Protein AF-A0A370DQG9-F1 (afdb_monomer)

pLDDT: mean 88.18, std 11.44, range [49.22, 98.5]

Foldseek 3Di:
DCVPVVVCVVCVVVPVDDDFDDPPVVQVVVCLVCVVVLQAPEEDAAQWPDDVDPDTDGHPDLLNYQHNHPPHGTPSVVVSSVVSVVVRDDDPCPVVVVVV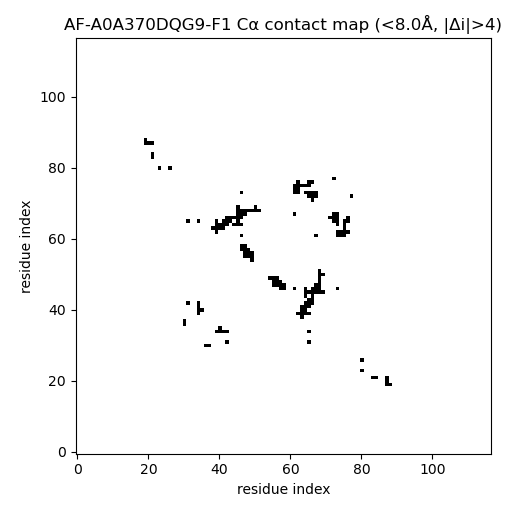VVVVVVVVVVVVVVVVD

Nearest PDB structures (foldseek):
  6uqv-assembly1_A  TM=8.343E-01  e=2.147E-04  Pseudomonas aeruginosa PAO1
  8d90-assembly2_B  TM=8.246E-01  e=2.459E-04  Pseudomonas aeruginosa PAO1
  6uqz-assembly2_B  TM=8.277E-01  e=2.459E-04  Pseudomonas aeruginosa PAO1
  6ur0-assembly2_B  TM=8.259E-01  e=3.450E-04  Pseudomonas aeruginosa PAO1
  6jl2-assembly2_B  TM=7.430E-01  e=1.249E-04  Vibrio vulnificus

Sequence (117 aa):
MPLMPALLAAIAPFADVELMRLDTFGLLNQVYADPASFGFTNATDACYSEFVLTGGTTCANPDEYLSWDGFHPTSATHQILAAEMHEVVPEPAALGLMLIGLLGVVIGRFRIAWVHS

Secondary structure (DSSP, 8-state):
--HHHHHHHHHTT-TT-------HHHHHHHHHHSGGGGT-SEEEEESBSSSS-SS--B-S-GGGEEESSSSPBPHHHHHHHHHHHHHHSPP-SHHHHHHHHHHHHHHHHHHHHHHT-

Structure (mmCIF, N/CA/C/O backbone):
data_AF-A0A370DQG9-F1
#
_entry.id   AF-A0A370DQG9-F1
#
loop_
_atom_site.group_PDB
_atom_site.id
_atom_site.type_symbol
_atom_site.label_atom_id
_atom_site.label_alt_id
_atom_site.label_comp_id
_atom_site.label_asym_id
_atom_site.label_entity_id
_atom_site.label_seq_id
_atom_site.pdbx_PDB_ins_code
_atom_site.Cartn_x
_atom_site.Cartn_y
_atom_site.Cartn_z
_atom_site.occupancy
_atom_site.B_iso_or_equiv
_atom_site.auth_seq_id
_atom_site.auth_comp_id
_atom_site.auth_asym_id
_atom_site.auth_atom_id
_atom_site.pdbx_PDB_model_num
ATOM 1 N N . MET A 1 1 ? 12.878 -5.858 18.470 1.00 49.22 1 MET A N 1
ATOM 2 C CA . MET A 1 1 ? 12.773 -4.968 19.651 1.00 49.22 1 MET A CA 1
ATOM 3 C C . MET A 1 1 ? 11.336 -5.042 20.150 1.00 49.22 1 MET A C 1
ATOM 5 O O . MET A 1 1 ? 10.458 -4.845 19.319 1.00 49.22 1 MET A O 1
ATOM 9 N N . PRO A 1 2 ? 11.042 -5.384 21.417 1.00 57.88 2 PRO A N 1
ATOM 10 C CA . PRO A 1 2 ? 9.662 -5.533 21.854 1.00 57.88 2 PRO A CA 1
ATOM 11 C C . PRO A 1 2 ? 9.105 -4.136 22.142 1.00 57.88 2 PRO A C 1
ATOM 13 O O . PRO A 1 2 ? 9.195 -3.642 23.257 1.00 57.88 2 PRO A O 1
ATOM 16 N N . LEU A 1 3 ? 8.567 -3.467 21.122 1.00 66.69 3 LEU A N 1
ATOM 17 C CA . LEU A 1 3 ? 7.885 -2.171 21.268 1.00 66.69 3 LEU A CA 1
ATOM 18 C C . LEU A 1 3 ? 6.538 -2.309 22.007 1.00 66.69 3 LEU A C 1
ATOM 20 O O . LEU A 1 3 ? 5.968 -1.330 22.480 1.00 66.69 3 LEU A O 1
ATOM 24 N N . MET A 1 4 ? 6.051 -3.544 22.150 1.00 72.81 4 MET A N 1
ATOM 25 C CA . MET A 1 4 ? 4.740 -3.865 22.709 1.00 72.81 4 MET A CA 1
ATOM 26 C C . MET A 1 4 ? 4.548 -3.463 24.179 1.00 72.81 4 MET A C 1
ATOM 28 O O . MET A 1 4 ? 3.534 -2.831 24.476 1.00 72.81 4 MET A O 1
ATOM 32 N N . PRO A 1 5 ? 5.478 -3.780 25.106 1.00 79.38 5 PRO A N 1
ATOM 33 C CA . PRO A 1 5 ? 5.299 -3.478 26.525 1.00 79.38 5 PRO A CA 1
ATOM 34 C C . PRO A 1 5 ? 5.352 -1.974 26.810 1.00 79.38 5 PRO A C 1
ATOM 36 O O . PRO A 1 5 ? 4.572 -1.475 27.615 1.00 79.38 5 PRO A O 1
ATOM 39 N N . ALA A 1 6 ? 6.228 -1.244 26.112 1.00 82.94 6 ALA A N 1
ATOM 40 C CA . ALA A 1 6 ? 6.334 0.208 26.239 1.00 82.94 6 ALA A CA 1
ATOM 41 C C . ALA A 1 6 ? 5.071 0.916 25.723 1.00 82.94 6 ALA A C 1
ATOM 43 O O . ALA A 1 6 ? 4.562 1.821 26.379 1.00 82.94 6 ALA A O 1
ATOM 44 N N . LEU A 1 7 ? 4.526 0.460 24.589 1.00 82.00 7 LEU A N 1
ATOM 45 C CA . LEU A 1 7 ? 3.274 0.983 24.048 1.00 82.00 7 LEU A CA 1
ATOM 46 C C . LEU A 1 7 ? 2.087 0.696 24.978 1.00 82.00 7 LEU A C 1
ATOM 48 O O . LEU A 1 7 ? 1.293 1.594 25.226 1.00 82.00 7 LEU A O 1
ATOM 52 N N . LEU A 1 8 ? 1.989 -0.519 25.534 1.00 81.44 8 LEU A N 1
ATOM 53 C CA . LEU A 1 8 ? 0.939 -0.865 26.502 1.00 81.44 8 LEU A CA 1
ATOM 54 C C . LEU A 1 8 ? 0.998 0.019 27.756 1.00 81.44 8 LEU A C 1
ATOM 56 O O . LEU A 1 8 ? -0.033 0.493 28.222 1.00 81.44 8 LEU A O 1
ATOM 60 N N . ALA A 1 9 ? 2.200 0.272 28.279 1.00 85.50 9 ALA A N 1
ATOM 61 C CA . ALA A 1 9 ? 2.387 1.149 29.431 1.00 85.50 9 ALA A CA 1
ATOM 62 C C . ALA A 1 9 ? 1.997 2.606 29.125 1.00 85.50 9 ALA A C 1
ATOM 64 O O . ALA A 1 9 ? 1.393 3.266 29.967 1.00 85.50 9 ALA A O 1
ATOM 65 N N . ALA A 1 10 ? 2.301 3.098 27.919 1.00 85.62 10 ALA A N 1
ATOM 66 C CA . ALA A 1 10 ? 1.971 4.459 27.502 1.00 85.62 10 ALA A CA 1
ATOM 67 C C . ALA A 1 10 ? 0.459 4.692 27.343 1.00 85.62 10 ALA A C 1
ATOM 69 O O . ALA A 1 10 ? -0.014 5.790 27.630 1.00 85.62 10 ALA A O 1
ATOM 70 N N . ILE A 1 11 ? -0.298 3.677 26.908 1.00 86.44 11 ILE A N 1
ATOM 71 C CA . ILE A 1 11 ? -1.751 3.798 26.710 1.00 86.44 11 ILE A CA 1
ATOM 72 C C . ILE A 1 11 ? -2.577 3.461 27.954 1.00 86.44 11 ILE A C 1
ATOM 74 O O . ILE A 1 11 ? -3.770 3.737 27.969 1.00 86.44 11 ILE A O 1
ATOM 78 N N . ALA A 1 12 ? -1.966 2.886 28.995 1.00 85.25 12 ALA A N 1
ATOM 79 C CA . ALA A 1 12 ? -2.657 2.470 30.217 1.00 85.25 12 ALA A CA 1
ATOM 80 C C . ALA A 1 12 ? -3.557 3.552 30.868 1.00 85.25 12 ALA A C 1
ATOM 82 O O . ALA A 1 12 ? -4.584 3.180 31.434 1.00 85.25 12 ALA A O 1
ATOM 83 N N . PRO A 1 13 ? -3.248 4.866 30.791 1.00 91.75 13 PRO A N 1
ATOM 84 C CA . PRO A 1 13 ? -4.144 5.913 31.292 1.00 91.75 13 PRO A CA 1
ATOM 85 C C . PRO A 1 13 ? 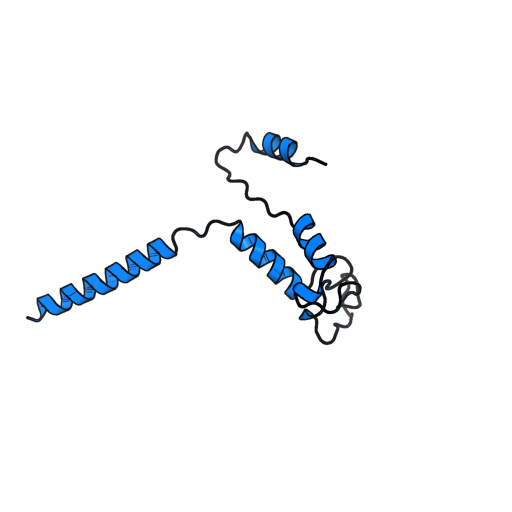-5.439 6.111 30.482 1.00 91.75 13 PRO A C 1
ATOM 87 O O . PRO A 1 13 ? -6.365 6.745 30.979 1.00 91.75 13 PRO A O 1
ATOM 90 N N . PHE A 1 14 ? -5.518 5.598 29.251 1.00 88.69 14 PHE A N 1
ATOM 91 C CA . PHE A 1 14 ? -6.668 5.736 28.352 1.00 88.69 14 PHE A CA 1
ATOM 92 C C . PHE A 1 14 ? -7.504 4.450 28.349 1.00 88.69 14 PHE A C 1
ATOM 94 O O . PHE A 1 14 ? -7.568 3.739 27.350 1.00 88.69 14 PHE A O 1
ATOM 101 N N . ALA A 1 15 ? -8.132 4.137 29.484 1.00 80.56 15 ALA A N 1
ATOM 102 C CA . ALA A 1 15 ? -8.858 2.877 29.686 1.00 80.56 15 ALA A CA 1
ATOM 103 C C . ALA A 1 15 ? -10.033 2.649 28.710 1.00 80.56 15 ALA A C 1
ATOM 105 O O . ALA A 1 15 ? -10.420 1.505 28.490 1.00 80.56 15 ALA A O 1
ATOM 106 N N . ASP A 1 16 ? -10.561 3.719 28.107 1.00 87.81 16 ASP A N 1
ATOM 107 C CA . ASP A 1 16 ? -11.670 3.668 27.145 1.00 87.81 16 ASP A CA 1
ATOM 108 C C . ASP A 1 16 ? -11.204 3.521 25.680 1.00 87.81 16 ASP A C 1
ATOM 110 O O . ASP A 1 16 ? -12.022 3.550 24.761 1.00 87.81 16 ASP A O 1
ATOM 114 N N . VAL A 1 17 ? -9.894 3.400 25.435 1.00 85.56 17 VAL A N 1
ATOM 115 C CA . VAL A 1 17 ? -9.329 3.231 24.090 1.00 85.56 17 VAL A CA 1
ATOM 116 C C . VAL A 1 17 ? -9.061 1.756 23.813 1.00 85.56 17 VAL A C 1
ATOM 118 O O . VAL A 1 17 ? -8.252 1.113 24.480 1.00 85.56 17 VAL A O 1
ATOM 121 N N . GLU A 1 18 ? -9.680 1.239 22.756 1.00 83.75 18 GLU A N 1
ATOM 122 C CA . GLU A 1 18 ? -9.301 -0.039 22.164 1.00 83.75 18 GLU A CA 1
ATOM 123 C C . GLU A 1 18 ? -8.105 0.160 21.222 1.00 83.75 18 GLU A C 1
ATOM 125 O O . GLU A 1 18 ? -8.185 0.901 20.240 1.00 83.75 18 GLU A O 1
ATOM 130 N N . LEU A 1 19 ? -6.974 -0.491 21.519 1.00 83.12 19 LEU A N 1
ATOM 131 C CA . LEU A 1 19 ? -5.801 -0.458 20.646 1.00 83.12 19 LEU A CA 1
ATOM 132 C C . LEU A 1 19 ? -5.813 -1.642 19.676 1.00 83.12 19 LEU A C 1
ATOM 134 O O . LEU A 1 19 ? -5.423 -2.757 20.027 1.00 83.12 19 LEU A O 1
ATOM 138 N N . MET A 1 20 ? -6.149 -1.346 18.428 1.00 86.31 20 MET A N 1
ATOM 139 C CA . MET A 1 20 ? -5.985 -2.242 17.289 1.00 86.31 20 MET A CA 1
ATOM 140 C C . MET A 1 20 ? -4.569 -2.120 16.719 1.00 86.31 20 MET A C 1
ATOM 142 O O . MET A 1 20 ? -4.022 -1.019 16.615 1.00 86.31 20 MET A O 1
ATOM 146 N N . ARG A 1 21 ? -3.949 -3.247 16.359 1.00 85.25 21 ARG A N 1
ATOM 147 C CA . ARG A 1 21 ? -2.590 -3.270 15.804 1.00 85.25 21 ARG A CA 1
ATOM 148 C C . ARG A 1 21 ? -2.569 -3.944 14.446 1.00 85.25 21 ARG A C 1
ATOM 150 O O . ARG A 1 21 ? -2.974 -5.091 14.331 1.00 85.25 21 ARG A O 1
ATOM 157 N N . LEU A 1 22 ? -1.989 -3.245 13.479 1.00 90.19 22 LEU A N 1
ATOM 158 C CA . LEU A 1 22 ? -1.634 -3.777 12.173 1.00 90.19 22 LEU A CA 1
ATOM 159 C C . LEU A 1 22 ? -0.106 -3.845 12.073 1.00 90.19 22 LEU A C 1
ATOM 161 O O . LEU A 1 22 ? 0.566 -2.815 12.158 1.00 90.19 22 LEU A O 1
ATOM 165 N N . ASP A 1 23 ? 0.449 -5.047 11.911 1.00 91.69 23 ASP A N 1
ATOM 166 C CA . ASP A 1 23 ? 1.886 -5.237 11.675 1.00 91.69 23 ASP A CA 1
ATOM 167 C C . ASP A 1 23 ? 2.219 -5.011 10.195 1.00 91.69 23 ASP A C 1
ATOM 169 O O . ASP A 1 23 ? 2.420 -5.943 9.416 1.00 91.69 23 ASP A O 1
ATOM 173 N N . THR A 1 24 ? 2.268 -3.741 9.795 1.00 93.56 24 THR A N 1
ATOM 174 C CA . THR A 1 24 ? 2.585 -3.353 8.414 1.00 93.56 24 THR A CA 1
ATOM 175 C C . THR A 1 24 ? 3.981 -3.798 7.989 1.00 93.56 24 THR A C 1
ATOM 177 O O . THR A 1 24 ? 4.179 -4.155 6.832 1.00 93.56 24 THR A O 1
ATOM 180 N N . PHE A 1 25 ? 4.949 -3.823 8.911 1.00 93.81 25 PHE A N 1
ATOM 181 C CA . PHE A 1 25 ? 6.308 -4.283 8.628 1.00 93.81 25 PHE A CA 1
ATOM 182 C C . PHE A 1 25 ? 6.339 -5.786 8.342 1.00 93.81 25 PHE A C 1
ATOM 184 O O . PHE A 1 25 ? 6.940 -6.217 7.358 1.00 93.81 25 PHE A O 1
ATOM 191 N N . GLY A 1 26 ? 5.686 -6.588 9.185 1.00 95.62 26 GLY A N 1
ATOM 192 C CA . GLY A 1 26 ? 5.554 -8.027 8.984 1.00 95.62 26 GLY A CA 1
ATOM 193 C C . GLY A 1 26 ? 4.815 -8.367 7.692 1.00 95.62 26 GLY A C 1
ATOM 194 O O . GLY A 1 26 ? 5.269 -9.239 6.952 1.00 95.62 26 GLY A O 1
ATOM 195 N N . LEU A 1 27 ? 3.726 -7.657 7.388 1.00 95.94 27 LEU A N 1
ATOM 196 C CA . LEU A 1 27 ? 2.978 -7.835 6.144 1.00 95.94 27 LEU A CA 1
ATOM 197 C C . LEU A 1 27 ? 3.827 -7.484 4.921 1.00 95.94 27 LEU A C 1
ATOM 199 O O . LEU A 1 27 ? 3.98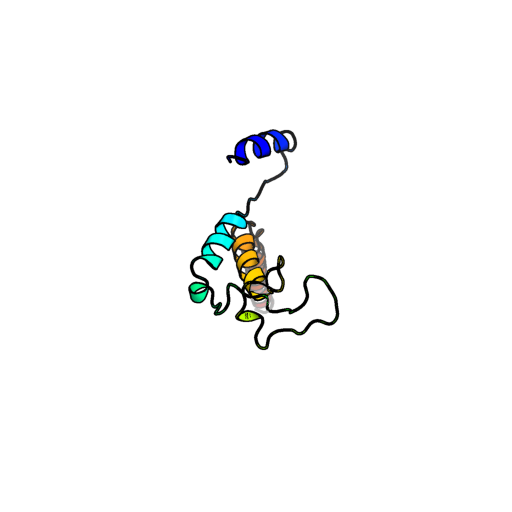7 -8.312 4.032 1.00 95.94 27 LEU A O 1
ATOM 203 N N . LEU A 1 28 ? 4.423 -6.290 4.885 1.00 95.62 28 LEU A N 1
ATOM 204 C CA . LEU A 1 28 ? 5.224 -5.867 3.737 1.00 95.62 28 LEU A CA 1
ATOM 205 C C . LEU A 1 28 ? 6.413 -6.804 3.512 1.00 95.62 28 LEU A C 1
ATOM 207 O O . LEU A 1 28 ? 6.660 -7.176 2.374 1.00 95.62 28 LEU A O 1
ATOM 211 N N . ASN A 1 29 ? 7.100 -7.273 4.560 1.00 96.50 29 ASN A N 1
ATOM 212 C CA . ASN A 1 29 ? 8.172 -8.260 4.389 1.00 96.50 29 ASN A CA 1
ATOM 213 C C . ASN A 1 29 ? 7.694 -9.562 3.734 1.00 96.50 29 ASN A C 1
ATOM 215 O O . ASN A 1 29 ? 8.440 -10.139 2.951 1.00 96.50 29 ASN A O 1
ATOM 219 N N . GLN A 1 30 ? 6.476 -10.024 4.033 1.00 97.25 30 GLN A N 1
ATOM 220 C CA . GLN A 1 30 ? 5.901 -11.195 3.363 1.00 97.25 30 GLN A CA 1
ATOM 221 C C . GLN A 1 30 ? 5.649 -10.909 1.881 1.00 97.25 30 GLN A C 1
ATOM 223 O O . GLN A 1 30 ? 6.046 -11.705 1.034 1.00 97.25 30 GLN A O 1
ATOM 228 N N . VAL A 1 31 ? 5.078 -9.743 1.567 1.00 97.44 31 VAL A N 1
ATOM 229 C CA . VAL A 1 31 ? 4.804 -9.333 0.183 1.00 97.44 31 VAL A CA 1
ATOM 230 C C . VAL A 1 31 ? 6.099 -9.158 -0.623 1.00 97.44 31 VAL A C 1
ATOM 232 O O . VAL A 1 31 ? 6.185 -9.626 -1.751 1.00 97.44 31 VAL A O 1
ATOM 235 N N . TYR A 1 32 ? 7.143 -8.553 -0.049 1.00 95.69 32 TYR A N 1
ATOM 236 C CA . TYR A 1 32 ? 8.455 -8.426 -0.699 1.00 95.69 32 TYR A CA 1
ATOM 237 C C . TYR A 1 32 ? 9.190 -9.766 -0.851 1.00 95.69 32 TYR A C 1
ATOM 239 O O . TYR A 1 32 ? 9.990 -9.915 -1.774 1.00 95.69 32 TYR A O 1
ATOM 247 N N . ALA A 1 33 ? 8.959 -10.731 0.045 1.00 97.75 33 ALA A N 1
ATOM 248 C CA . ALA A 1 33 ? 9.602 -12.042 -0.015 1.00 97.75 33 ALA A CA 1
ATOM 249 C C . ALA A 1 33 ? 9.017 -12.948 -1.111 1.00 97.75 33 ALA A C 1
ATOM 251 O O . ALA A 1 33 ? 9.750 -13.765 -1.667 1.00 97.75 33 ALA A O 1
ATOM 252 N N . ASP A 1 34 ? 7.728 -12.802 -1.423 1.00 97.94 34 ASP A N 1
ATOM 253 C CA . ASP A 1 34 ? 7.048 -13.555 -2.480 1.00 97.94 34 ASP A CA 1
ATOM 254 C C . ASP A 1 34 ? 6.044 -12.674 -3.252 1.00 97.94 34 ASP A C 1
ATOM 256 O O . ASP A 1 34 ? 4.836 -12.878 -3.176 1.00 97.94 34 ASP A O 1
ATOM 260 N N . PRO A 1 35 ? 6.517 -11.677 -4.017 1.00 97.88 35 PRO A N 1
ATOM 261 C CA . PRO A 1 35 ? 5.650 -10.703 -4.688 1.00 97.88 35 PRO A CA 1
ATOM 262 C C . PRO A 1 35 ? 4.660 -11.342 -5.670 1.00 97.88 35 PRO A C 1
ATOM 264 O O . PRO A 1 35 ? 3.547 -10.843 -5.849 1.00 97.88 35 PRO A O 1
ATOM 267 N N . ALA A 1 36 ? 5.035 -12.473 -6.272 1.00 97.81 36 ALA A N 1
ATOM 268 C CA . ALA A 1 36 ? 4.217 -13.161 -7.261 1.00 97.81 36 ALA A CA 1
ATOM 269 C C . ALA A 1 36 ? 2.926 -13.743 -6.662 1.00 97.81 36 ALA A C 1
ATOM 271 O O . ALA A 1 36 ? 1.896 -13.727 -7.337 1.00 97.81 36 ALA A O 1
ATOM 272 N N . SER A 1 37 ? 2.936 -14.211 -5.405 1.00 97.94 37 SER A N 1
ATOM 273 C CA . SER A 1 37 ? 1.712 -14.703 -4.751 1.00 97.94 37 SER A CA 1
ATOM 274 C C . SER A 1 37 ? 0.707 -13.595 -4.438 1.00 97.94 37 SER A C 1
ATOM 276 O O . SER A 1 37 ? -0.482 -13.875 -4.291 1.00 97.94 37 SER A O 1
ATOM 278 N N . PHE A 1 38 ? 1.162 -12.342 -4.433 1.00 97.50 38 PHE A N 1
ATOM 279 C CA . PHE A 1 38 ? 0.332 -11.149 -4.280 1.00 97.50 38 PHE A CA 1
ATOM 280 C C . PHE A 1 38 ? 0.003 -10.460 -5.615 1.00 97.50 38 PHE A C 1
ATOM 282 O O . PHE A 1 38 ? -0.648 -9.420 -5.619 1.00 97.50 38 PHE A O 1
ATOM 289 N N . GLY A 1 39 ? 0.408 -11.041 -6.751 1.00 97.19 39 GLY A N 1
ATOM 290 C CA . GLY A 1 39 ? 0.090 -10.527 -8.087 1.00 97.19 39 GLY A CA 1
ATOM 291 C C . GLY A 1 39 ? 1.073 -9.494 -8.642 1.00 97.19 39 GLY A C 1
ATOM 292 O O . GLY A 1 39 ? 0.809 -8.929 -9.701 1.00 97.19 39 GLY A O 1
ATOM 293 N N . PHE A 1 40 ? 2.213 -9.267 -7.985 1.00 98.50 40 PHE A N 1
ATOM 294 C CA . PHE A 1 40 ? 3.240 -8.346 -8.469 1.00 98.50 40 PHE A CA 1
ATOM 295 C C . PHE A 1 40 ? 4.284 -9.056 -9.324 1.00 98.50 40 PHE A C 1
ATOM 297 O O . PHE A 1 40 ? 4.747 -10.153 -9.005 1.00 98.50 40 PHE A O 1
ATOM 304 N N . THR A 1 41 ? 4.733 -8.382 -10.380 1.00 98.06 41 THR A N 1
ATOM 305 C CA . THR A 1 41 ? 5.867 -8.825 -11.201 1.00 98.06 41 THR A CA 1
ATOM 306 C C . THR A 1 41 ? 7.122 -7.993 -10.957 1.00 98.06 41 THR A C 1
ATOM 308 O O . THR A 1 41 ? 8.205 -8.415 -11.360 1.00 98.06 41 THR A O 1
ATOM 311 N N . ASN A 1 42 ? 7.009 -6.829 -10.303 1.00 97.56 42 ASN A N 1
ATOM 312 C CA . ASN A 1 42 ? 8.149 -5.992 -9.942 1.00 97.56 42 ASN A CA 1
ATOM 313 C C . ASN A 1 42 ? 8.103 -5.559 -8.466 1.00 97.56 42 ASN A C 1
ATOM 315 O O . ASN A 1 42 ? 7.225 -4.814 -8.036 1.00 97.56 42 ASN A O 1
ATOM 319 N N . ALA A 1 43 ? 9.091 -6.026 -7.702 1.00 96.12 43 ALA A N 1
ATOM 320 C CA . ALA A 1 43 ? 9.281 -5.708 -6.286 1.00 96.12 43 ALA A CA 1
ATOM 321 C C . ALA A 1 43 ? 10.504 -4.825 -6.007 1.00 96.12 43 ALA A C 1
ATOM 323 O O . ALA A 1 43 ? 10.796 -4.524 -4.852 1.00 96.12 43 ALA A O 1
ATOM 324 N N . THR A 1 44 ? 11.252 -4.460 -7.046 1.00 95.50 44 THR A N 1
ATOM 325 C CA . THR A 1 44 ? 12.588 -3.867 -6.913 1.00 95.50 44 THR A CA 1
ATOM 326 C C . THR A 1 44 ? 12.605 -2.424 -7.394 1.00 95.50 44 THR A C 1
ATOM 328 O O . THR A 1 44 ? 13.215 -1.572 -6.751 1.00 95.50 44 THR A O 1
ATOM 331 N N . ASP A 1 45 ? 11.937 -2.149 -8.513 1.00 95.75 45 ASP A N 1
ATOM 332 C CA . ASP A 1 45 ? 11.926 -0.837 -9.144 1.00 95.75 45 ASP A CA 1
ATOM 333 C C . ASP A 1 45 ? 10.705 -0.019 -8.712 1.00 95.75 45 ASP A C 1
ATOM 335 O O . ASP A 1 45 ? 9.637 -0.551 -8.403 1.00 95.75 45 ASP A O 1
ATOM 339 N N . ALA A 1 46 ? 10.854 1.302 -8.753 1.00 96.00 46 ALA A N 1
ATOM 340 C CA . ALA A 1 46 ? 9.741 2.233 -8.640 1.00 96.00 46 ALA A CA 1
ATOM 341 C C . ALA A 1 46 ? 8.963 2.324 -9.964 1.00 96.00 46 ALA A C 1
ATOM 343 O O . ALA A 1 46 ? 9.562 2.395 -11.039 1.00 96.00 46 ALA A O 1
ATOM 344 N N . CYS A 1 47 ? 7.630 2.387 -9.8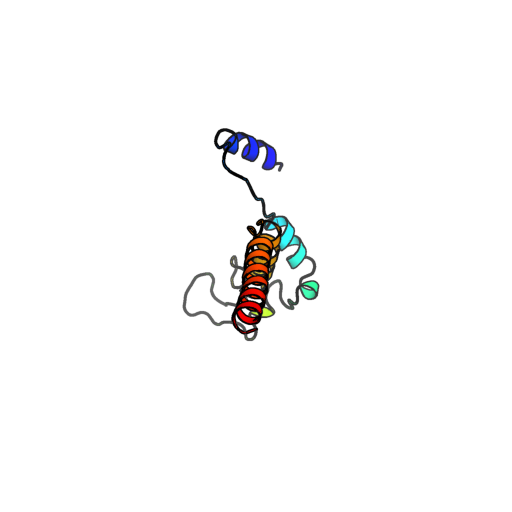94 1.00 97.69 47 CYS A N 1
ATOM 345 C CA . CYS A 1 47 ? 6.802 2.641 -11.075 1.00 97.69 47 CYS A CA 1
ATOM 346 C C . CYS A 1 47 ? 6.899 4.097 -11.566 1.00 97.69 47 CYS A C 1
ATOM 348 O O . CYS A 1 47 ? 6.836 4.353 -12.768 1.00 97.69 47 CYS A O 1
ATOM 350 N N . TYR A 1 48 ? 7.029 5.062 -10.659 1.00 96.94 48 TYR A N 1
ATOM 351 C CA . TYR A 1 48 ? 7.171 6.478 -10.971 1.00 96.94 48 TYR A CA 1
ATOM 352 C C . TYR A 1 48 ? 8.646 6.879 -10.927 1.00 96.94 48 TYR A C 1
ATOM 354 O O . TYR A 1 48 ? 9.351 6.617 -9.954 1.00 96.94 48 TYR A O 1
ATOM 362 N N . SER A 1 49 ? 9.125 7.500 -12.006 1.00 93.88 49 SER A N 1
ATOM 363 C CA . SER A 1 49 ? 10.561 7.721 -12.224 1.00 93.88 49 SER A CA 1
ATOM 364 C C . SER A 1 49 ? 11.188 8.782 -11.320 1.00 93.88 49 SER A C 1
ATOM 366 O O . SER A 1 49 ? 12.409 8.838 -11.211 1.00 93.88 49 SER A O 1
ATOM 368 N N . GLU A 1 50 ? 10.374 9.637 -10.705 1.00 91.19 50 GLU A N 1
ATOM 369 C CA . GLU A 1 50 ? 10.839 10.699 -9.818 1.00 91.19 50 GLU A CA 1
ATOM 370 C C . GLU A 1 50 ? 10.522 10.366 -8.366 1.00 91.19 50 GLU A C 1
ATOM 372 O O . GLU A 1 50 ? 9.486 9.790 -8.044 1.00 91.19 50 GLU A O 1
ATOM 377 N N . PHE A 1 51 ? 11.396 10.784 -7.457 1.00 85.25 51 PHE A N 1
ATOM 378 C CA . PHE A 1 51 ? 11.170 10.582 -6.036 1.00 85.25 51 PHE A CA 1
ATOM 379 C C . PHE A 1 51 ? 10.479 11.810 -5.429 1.00 85.25 51 PHE A C 1
ATOM 381 O O . PHE A 1 51 ? 11.135 12.816 -5.164 1.00 85.25 51 PHE A O 1
ATOM 388 N N . VAL A 1 52 ? 9.154 11.747 -5.229 1.00 73.00 52 VAL A N 1
ATOM 389 C CA . VAL A 1 52 ? 8.323 12.815 -4.615 1.00 73.00 52 VAL A CA 1
ATOM 390 C C . VAL A 1 52 ? 8.248 14.125 -5.431 1.00 73.00 52 VAL A C 1
ATOM 392 O O . VAL A 1 52 ? 7.458 15.016 -5.119 1.00 73.00 52 VAL A O 1
ATOM 395 N N . LEU A 1 53 ? 9.009 14.242 -6.522 1.00 83.50 53 LEU A N 1
ATOM 396 C CA . LEU A 1 53 ? 9.002 15.393 -7.425 1.00 83.50 53 LEU A CA 1
ATOM 397 C C . LEU A 1 53 ? 7.985 15.232 -8.561 1.00 83.50 53 LEU A C 1
ATOM 399 O O . LEU A 1 53 ? 7.621 14.128 -8.969 1.00 83.50 53 LEU A O 1
ATOM 403 N N . THR A 1 54 ? 7.520 16.358 -9.097 1.00 84.50 54 THR A N 1
ATOM 404 C CA . THR A 1 54 ? 6.638 16.389 -10.270 1.00 84.50 54 THR A CA 1
ATOM 405 C C . THR A 1 54 ? 7.441 16.290 -11.571 1.00 84.50 54 THR A C 1
ATOM 407 O O . THR A 1 54 ? 8.616 16.642 -11.616 1.00 84.50 54 THR A O 1
ATOM 410 N N . GLY A 1 55 ? 6.789 15.844 -12.649 1.00 89.19 55 GLY A N 1
ATOM 411 C CA . GLY A 1 55 ? 7.392 15.776 -13.989 1.00 89.19 55 GLY A CA 1
ATOM 412 C C . GLY A 1 55 ? 7.986 14.417 -14.365 1.00 89.19 55 GLY A C 1
ATOM 413 O O . GLY A 1 55 ? 8.528 14.284 -15.459 1.00 89.19 55 GLY A O 1
ATOM 414 N N . GLY A 1 56 ? 7.856 13.415 -13.496 1.00 91.06 56 GLY A N 1
ATOM 415 C CA . GLY A 1 56 ? 8.249 12.046 -13.789 1.00 91.06 56 GLY A CA 1
AT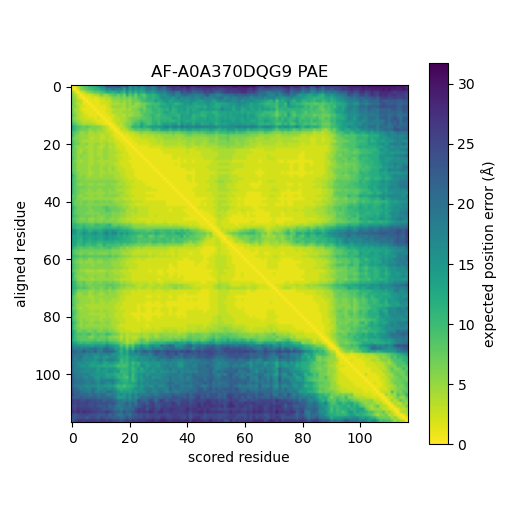OM 416 C C . GLY A 1 56 ? 7.304 11.337 -14.750 1.00 91.06 56 GLY A C 1
ATOM 417 O O . GLY A 1 56 ? 6.221 11.814 -15.095 1.00 91.06 56 GLY A O 1
ATOM 418 N N . THR A 1 57 ? 7.727 10.148 -15.155 1.00 95.62 57 THR A N 1
ATOM 419 C CA . THR A 1 57 ? 6.937 9.222 -15.964 1.00 95.62 57 THR A CA 1
ATOM 420 C C . THR A 1 57 ? 6.457 8.067 -15.102 1.00 95.62 57 THR A C 1
ATOM 422 O O . THR A 1 57 ? 7.174 7.608 -14.215 1.00 95.62 57 THR A O 1
ATOM 425 N N . THR A 1 58 ? 5.234 7.616 -15.355 1.00 96.62 58 THR A N 1
ATOM 426 C CA . THR A 1 58 ? 4.657 6.431 -14.719 1.00 96.62 58 THR A CA 1
ATOM 427 C C . THR A 1 58 ? 4.877 5.223 -15.622 1.00 96.62 58 THR A C 1
ATOM 429 O O . THR A 1 58 ? 4.749 5.325 -16.844 1.00 96.62 58 THR A O 1
ATOM 432 N N . CYS A 1 59 ? 5.206 4.081 -15.024 1.00 96.94 59 CYS A N 1
ATOM 433 C CA . CYS A 1 59 ? 5.290 2.797 -15.701 1.00 96.94 59 CYS A CA 1
ATOM 434 C C . CYS A 1 59 ? 3.957 2.419 -16.380 1.00 96.94 59 CYS A C 1
ATOM 436 O O . CYS A 1 59 ? 2.902 2.973 -16.073 1.00 96.94 59 CYS A O 1
ATOM 438 N N . ALA A 1 60 ? 3.992 1.462 -17.312 1.00 98.00 60 ALA A N 1
ATOM 439 C CA . ALA A 1 60 ? 2.804 1.088 -18.084 1.00 98.00 60 ALA A CA 1
ATOM 440 C C . ALA A 1 60 ? 1.690 0.466 -17.219 1.00 98.00 60 ALA A C 1
ATOM 442 O O . ALA A 1 60 ? 0.522 0.792 -17.418 1.00 98.00 60 ALA A O 1
ATOM 443 N N . ASN A 1 61 ? 2.063 -0.382 -16.252 1.00 97.69 61 ASN A N 1
ATOM 444 C CA . ASN A 1 61 ? 1.137 -1.130 -15.398 1.00 97.69 61 ASN A CA 1
ATOM 445 C C . ASN A 1 61 ? 1.491 -0.939 -13.909 1.00 97.69 61 ASN A C 1
ATOM 447 O O . ASN A 1 61 ? 2.199 -1.768 -13.340 1.00 97.69 61 ASN A O 1
ATOM 451 N N . PRO A 1 62 ? 1.019 0.131 -13.247 1.00 97.62 62 PRO A N 1
ATOM 452 C CA . PRO A 1 62 ? 1.337 0.387 -11.838 1.00 97.62 62 PRO A CA 1
ATOM 453 C C . PRO A 1 62 ? 0.898 -0.716 -10.871 1.00 97.62 62 PRO A C 1
ATOM 455 O O . PRO A 1 62 ? 1.509 -0.872 -9.819 1.00 97.62 62 PRO A O 1
ATOM 458 N N . ASP A 1 63 ? -0.129 -1.490 -11.222 1.00 98.31 63 ASP A N 1
ATOM 459 C CA . ASP A 1 63 ? -0.654 -2.559 -10.366 1.00 98.31 63 ASP A CA 1
ATOM 460 C C . ASP A 1 63 ? 0.250 -3.804 -10.331 1.00 98.31 63 ASP A C 1
ATOM 462 O O . ASP A 1 63 ? 0.120 -4.638 -9.442 1.00 98.31 63 ASP A O 1
ATOM 466 N N . GLU A 1 64 ? 1.210 -3.911 -11.254 1.00 98.00 64 GLU A N 1
ATOM 467 C CA . GLU A 1 64 ? 2.210 -4.986 -11.280 1.00 98.00 64 GLU A CA 1
ATOM 468 C C . GLU A 1 64 ? 3.457 -4.656 -10.432 1.00 98.00 64 GLU A C 1
ATOM 470 O O . GLU A 1 64 ? 4.340 -5.504 -10.261 1.00 98.00 64 GLU A O 1
ATOM 475 N N . TYR A 1 65 ? 3.535 -3.432 -9.895 1.00 98.38 65 TYR A N 1
ATOM 476 C CA . TYR A 1 65 ? 4.656 -2.916 -9.111 1.00 98.38 65 TYR A CA 1
ATOM 477 C C . TYR A 1 65 ? 4.281 -2.803 -7.634 1.00 98.38 65 TYR A C 1
ATOM 479 O O . TYR A 1 65 ? 3.202 -2.323 -7.293 1.00 98.38 65 TYR A O 1
ATOM 487 N N . LEU A 1 66 ? 5.204 -3.166 -6.744 1.00 98.06 66 LEU A N 1
ATOM 488 C CA . LEU A 1 66 ? 5.031 -2.985 -5.299 1.00 98.06 66 LEU A CA 1
ATOM 489 C C . LEU A 1 66 ? 5.163 -1.520 -4.872 1.00 98.06 66 LEU A C 1
ATOM 491 O O . LEU A 1 66 ? 4.378 -1.032 -4.051 1.00 98.06 66 LEU A O 1
ATOM 495 N N . SER A 1 67 ? 6.146 -0.825 -5.443 1.00 96.94 67 SER A N 1
ATOM 496 C CA . SER A 1 67 ? 6.541 0.529 -5.058 1.00 96.94 67 SER A CA 1
ATOM 497 C C . SER A 1 67 ? 6.160 1.547 -6.121 1.00 96.94 67 SER A C 1
ATOM 499 O O . SER A 1 67 ? 6.440 1.387 -7.312 1.00 96.94 67 SER A O 1
ATOM 501 N N . TRP A 1 68 ? 5.517 2.623 -5.683 1.00 97.00 68 TRP A N 1
ATOM 502 C CA . TRP A 1 68 ? 5.248 3.778 -6.521 1.00 97.00 68 TRP A CA 1
ATOM 503 C C . TRP A 1 68 ? 6.532 4.566 -6.762 1.00 97.00 68 TRP A C 1
ATOM 505 O O . TRP A 1 68 ? 6.913 4.759 -7.909 1.00 97.00 68 TRP A O 1
ATOM 515 N N . ASP A 1 69 ? 7.221 4.957 -5.692 1.00 93.94 69 ASP A N 1
ATOM 516 C CA . ASP A 1 69 ? 8.529 5.616 -5.722 1.00 93.94 69 ASP A CA 1
ATOM 517 C C . ASP A 1 69 ? 9.489 4.932 -4.730 1.00 93.94 69 ASP A C 1
ATOM 519 O O . ASP A 1 69 ? 9.259 3.795 -4.327 1.00 93.94 69 ASP A O 1
ATOM 523 N N . GLY A 1 70 ? 10.578 5.589 -4.319 1.00 89.19 70 GLY A N 1
ATOM 524 C CA . GLY A 1 70 ? 11.540 4.995 -3.382 1.00 89.19 70 GLY A CA 1
ATOM 525 C C . GLY A 1 70 ? 11.003 4.672 -1.974 1.00 89.19 70 GLY A C 1
ATOM 526 O O . GLY A 1 70 ? 11.739 4.085 -1.184 1.00 89.19 70 GLY A O 1
ATOM 527 N N . PHE A 1 71 ? 9.784 5.101 -1.618 1.00 90.62 71 PHE A N 1
ATOM 528 C CA . PHE A 1 71 ? 9.262 5.045 -0.245 1.00 90.62 71 PHE A CA 1
ATOM 529 C C . PHE A 1 71 ? 7.766 4.721 -0.193 1.00 90.62 71 PHE A C 1
ATOM 531 O O . PHE A 1 71 ? 7.314 4.079 0.756 1.00 90.62 71 PHE A O 1
ATOM 538 N N . HIS A 1 72 ? 6.990 5.168 -1.181 1.00 94.88 72 HIS A N 1
ATOM 539 C CA . HIS A 1 72 ? 5.545 4.978 -1.213 1.00 94.88 72 HIS A CA 1
ATOM 540 C C . HIS A 1 72 ? 5.171 3.687 -1.954 1.00 94.88 72 HIS A C 1
ATOM 542 O O . HIS A 1 72 ? 5.683 3.447 -3.049 1.00 94.88 72 HIS A O 1
ATOM 548 N N . PRO A 1 73 ? 4.255 2.868 -1.410 1.00 96.56 73 PRO A N 1
ATOM 549 C CA . PRO A 1 73 ? 3.695 1.728 -2.125 1.00 96.56 73 PRO A CA 1
ATOM 550 C C . PRO A 1 73 ? 2.739 2.163 -3.247 1.00 96.56 73 PRO A C 1
ATOM 552 O O . PRO A 1 73 ? 2.178 3.260 -3.222 1.00 96.56 73 PRO A O 1
ATOM 555 N N . THR A 1 74 ? 2.530 1.297 -4.238 1.00 98.00 74 THR A N 1
ATOM 556 C CA . THR A 1 74 ? 1.496 1.499 -5.266 1.00 98.00 74 THR A CA 1
ATOM 557 C C . THR A 1 74 ? 0.088 1.330 -4.696 1.00 98.00 74 THR A C 1
ATOM 559 O O . THR A 1 74 ? -0.113 0.876 -3.566 1.00 98.00 74 THR A O 1
ATOM 562 N N . SER A 1 75 ? -0.919 1.669 -5.507 1.00 98.12 75 SER A N 1
ATOM 563 C CA . SER A 1 75 ? -2.321 1.461 -5.140 1.00 98.12 75 SER A CA 1
ATOM 564 C C . SER A 1 75 ? -2.642 -0.017 -4.880 1.00 98.12 75 SER A C 1
ATOM 566 O O . SER A 1 75 ? -3.340 -0.324 -3.916 1.00 98.12 75 SER A O 1
ATOM 568 N N . ALA A 1 76 ? -2.059 -0.931 -5.661 1.00 98.31 76 ALA A N 1
ATOM 569 C CA . ALA A 1 76 ? -2.213 -2.371 -5.486 1.00 98.31 76 ALA A CA 1
ATOM 570 C C . ALA A 1 76 ? -1.625 -2.852 -4.147 1.00 98.31 76 ALA A C 1
ATOM 572 O O . ALA A 1 76 ? -2.292 -3.556 -3.390 1.00 98.31 76 ALA A O 1
ATOM 573 N N . THR A 1 77 ? -0.434 -2.385 -3.767 1.00 98.00 77 THR A N 1
ATOM 574 C CA . THR A 1 77 ? 0.133 -2.685 -2.440 1.00 98.00 77 THR A CA 1
ATOM 575 C C . THR A 1 77 ? -0.703 -2.081 -1.310 1.00 98.00 77 THR A C 1
ATOM 577 O O . THR A 1 77 ? -0.909 -2.712 -0.271 1.00 98.00 77 THR A O 1
ATOM 580 N N . HIS A 1 78 ? -1.247 -0.876 -1.506 1.00 98.06 78 HIS A N 1
ATOM 581 C CA . HIS A 1 78 ? -2.181 -0.274 -0.556 1.00 98.06 78 HIS A CA 1
ATOM 582 C C . HIS A 1 78 ? -3.474 -1.084 -0.386 1.00 98.06 78 HIS A C 1
ATOM 584 O O . HIS A 1 78 ? -3.994 -1.127 0.726 1.00 98.06 78 HIS A O 1
ATOM 590 N N . GLN A 1 79 ? -3.981 -1.750 -1.428 1.00 98.00 79 GLN A N 1
ATOM 591 C CA . GLN A 1 79 ? -5.160 -2.618 -1.314 1.00 98.00 79 GLN A CA 1
ATOM 592 C C . GLN A 1 79 ? -4.898 -3.824 -0.404 1.00 98.00 79 GLN A C 1
ATOM 594 O O . GLN A 1 79 ? -5.763 -4.172 0.395 1.00 98.00 79 GLN A O 1
ATOM 599 N N . ILE A 1 80 ? -3.698 -4.407 -0.455 1.00 97.25 80 ILE A N 1
ATOM 600 C CA . ILE A 1 80 ? -3.300 -5.505 0.441 1.00 97.25 80 ILE A CA 1
ATOM 601 C C . ILE A 1 80 ? -3.245 -5.018 1.894 1.00 97.25 80 ILE A C 1
ATOM 603 O O . ILE A 1 80 ? -3.819 -5.641 2.784 1.00 97.25 80 ILE A O 1
ATOM 607 N N . LEU A 1 81 ? -2.618 -3.861 2.135 1.00 96.12 81 LEU A N 1
ATOM 608 C CA . LEU A 1 81 ? -2.596 -3.228 3.459 1.00 96.12 81 LEU A CA 1
ATOM 609 C C . LEU A 1 81 ? -4.009 -2.921 3.976 1.00 96.12 81 LEU A C 1
ATOM 611 O O . LEU A 1 81 ? -4.283 -3.099 5.161 1.00 96.12 81 LEU A O 1
ATOM 615 N N . ALA A 1 82 ? -4.900 -2.452 3.101 1.00 95.12 82 ALA A N 1
ATOM 616 C CA . ALA A 1 82 ? -6.282 -2.154 3.453 1.00 95.12 82 ALA A CA 1
ATOM 617 C C . ALA A 1 82 ? -7.065 -3.424 3.807 1.00 95.12 82 ALA A C 1
ATOM 619 O O . ALA A 1 82 ? -7.790 -3.411 4.798 1.00 95.12 82 ALA A O 1
ATOM 620 N N . ALA A 1 83 ? -6.895 -4.514 3.053 1.00 94.12 83 ALA A N 1
ATOM 621 C CA . ALA A 1 83 ? -7.534 -5.795 3.347 1.00 94.12 83 ALA A CA 1
ATOM 622 C C . ALA A 1 83 ? -7.138 -6.314 4.739 1.00 94.12 83 ALA A C 1
ATOM 624 O O . ALA A 1 83 ? -8.009 -6.661 5.530 1.00 94.12 83 ALA A O 1
ATOM 625 N N . GLU A 1 84 ? -5.853 -6.254 5.090 1.00 92.69 84 GLU A N 1
ATOM 626 C CA . GLU A 1 84 ? -5.397 -6.641 6.431 1.00 92.69 84 GLU A CA 1
ATOM 627 C C . GLU A 1 84 ? -5.897 -5.691 7.526 1.00 92.69 84 GLU A C 1
ATOM 629 O O . GLU A 1 84 ? -6.256 -6.122 8.619 1.00 92.69 84 GLU A O 1
ATOM 634 N N . MET A 1 85 ? -5.986 -4.388 7.246 1.00 90.88 85 MET A N 1
ATOM 635 C CA . MET A 1 85 ? -6.588 -3.444 8.191 1.00 90.88 85 MET A CA 1
ATOM 636 C C . MET A 1 85 ? -8.071 -3.757 8.439 1.00 90.88 85 MET A C 1
ATOM 638 O O . MET A 1 85 ? -8.533 -3.635 9.572 1.00 90.88 85 MET A O 1
ATOM 642 N N . HIS A 1 86 ? -8.812 -4.167 7.406 1.00 88.50 86 HIS A N 1
ATOM 643 C CA . HIS A 1 86 ? -10.221 -4.539 7.528 1.00 88.50 86 HIS A CA 1
ATOM 644 C C . HIS A 1 86 ? -10.435 -5.742 8.454 1.00 88.50 86 HIS A C 1
ATOM 646 O O . HIS A 1 86 ? -11.379 -5.720 9.234 1.00 88.50 86 HIS A O 1
ATOM 652 N N . GLU A 1 87 ? -9.543 -6.735 8.447 1.00 85.75 87 GLU A N 1
ATOM 653 C CA . GLU A 1 87 ? -9.626 -7.899 9.347 1.00 85.75 87 GLU A CA 1
ATOM 654 C C . GLU A 1 87 ? -9.374 -7.539 10.823 1.00 85.75 87 GLU A C 1
ATOM 656 O O . GLU A 1 87 ? -9.867 -8.203 11.736 1.00 85.75 87 GLU A O 1
ATOM 661 N N . VAL A 1 88 ? -8.613 -6.470 11.080 1.00 84.88 88 VAL A N 1
ATOM 662 C CA . VAL A 1 88 ? -8.301 -6.011 12.443 1.00 84.88 88 VAL A CA 1
ATOM 663 C C . VAL A 1 88 ? -9.403 -5.105 13.009 1.00 84.88 88 VAL A C 1
ATOM 665 O O . VAL A 1 88 ? -9.550 -5.008 14.229 1.00 84.88 88 VAL A O 1
ATOM 668 N N . VAL A 1 89 ? -10.183 -4.438 12.153 1.00 83.69 89 VAL A N 1
ATOM 669 C CA . VAL A 1 89 ? -11.257 -3.530 12.576 1.00 83.69 89 VAL A CA 1
ATOM 670 C C . VAL A 1 89 ? -12.567 -4.309 12.746 1.00 83.69 89 VAL A C 1
ATOM 672 O O . VAL A 1 89 ? -13.085 -4.853 11.774 1.00 83.69 89 VAL A O 1
ATOM 675 N N . PRO A 1 90 ? -13.180 -4.327 13.945 1.00 74.69 90 PRO A N 1
ATOM 676 C CA . PRO A 1 90 ?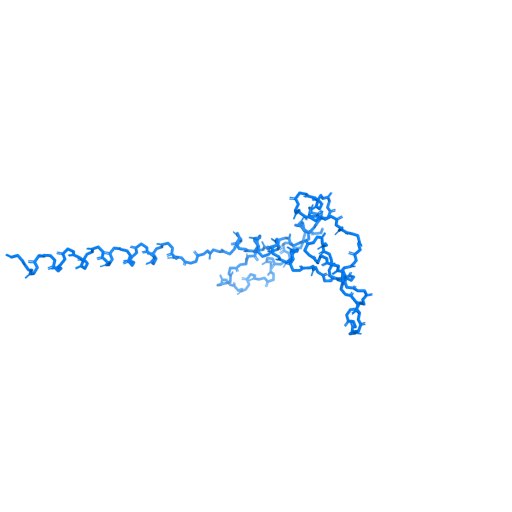 -14.478 -4.960 14.134 1.00 74.69 90 PRO A CA 1
ATOM 677 C C . PRO A 1 90 ? -15.541 -4.256 13.283 1.00 74.69 90 PRO A C 1
ATOM 679 O O . PRO A 1 90 ? -15.789 -3.062 13.466 1.00 74.69 90 PRO A O 1
ATOM 682 N N . GLU A 1 91 ? -16.220 -4.976 12.386 1.00 71.00 91 GLU A N 1
ATOM 683 C CA . GLU A 1 91 ? -17.366 -4.397 11.683 1.00 71.00 91 GLU A CA 1
ATOM 684 C C . GLU A 1 91 ? -18.552 -4.229 12.651 1.00 71.00 91 GLU A C 1
ATOM 686 O O . GLU A 1 91 ? -19.058 -5.212 13.212 1.00 71.00 91 GLU A O 1
ATOM 691 N N . PRO A 1 92 ? -19.046 -2.999 12.879 1.00 66.44 92 PRO A N 1
ATOM 692 C CA . PRO A 1 92 ? -20.097 -2.771 13.854 1.00 66.44 92 PRO A CA 1
ATOM 693 C C . PRO A 1 92 ? -21.431 -3.242 13.284 1.00 66.44 92 PRO A C 1
ATOM 695 O O . PRO A 1 92 ? -21.934 -2.648 12.340 1.00 66.44 92 PRO A O 1
ATOM 698 N N . ALA A 1 93 ? -22.019 -4.282 13.881 1.00 72.00 93 ALA A N 1
ATOM 699 C CA . ALA A 1 93 ? -23.432 -4.678 13.801 1.00 72.00 93 ALA A CA 1
ATOM 700 C C . ALA A 1 93 ? -24.125 -4.628 12.418 1.00 72.00 93 ALA A C 1
ATOM 702 O O . ALA A 1 93 ? -25.351 -4.681 12.379 1.00 72.00 93 ALA A O 1
ATOM 703 N N . ALA A 1 94 ? -23.411 -4.570 11.291 1.00 79.31 94 ALA A N 1
ATOM 704 C CA . ALA A 1 94 ? -24.000 -4.385 9.966 1.00 79.31 94 ALA A CA 1
ATOM 705 C C . ALA A 1 94 ? -24.919 -5.558 9.624 1.00 79.31 94 ALA A C 1
ATOM 707 O O . ALA A 1 94 ? -26.052 -5.364 9.188 1.00 79.31 94 ALA A O 1
ATOM 708 N N . LEU A 1 95 ? -24.484 -6.773 9.966 1.00 81.12 95 LEU A N 1
ATOM 709 C CA . LEU A 1 95 ? -25.316 -7.974 9.935 1.00 81.12 95 LEU A CA 1
ATOM 710 C C . LEU A 1 95 ? -26.536 -7.850 10.854 1.00 81.12 95 LEU A C 1
ATOM 712 O O . LEU A 1 95 ? -27.643 -8.180 10.445 1.00 81.12 95 LEU A O 1
ATOM 716 N N . GLY A 1 96 ? -26.364 -7.333 12.071 1.00 83.56 96 GLY A N 1
ATOM 717 C CA . GLY A 1 96 ? -27.463 -7.103 13.011 1.00 83.56 96 GLY A CA 1
ATOM 718 C C . GLY A 1 96 ? -28.504 -6.118 12.469 1.00 83.56 96 GLY A C 1
ATOM 719 O O . GLY A 1 96 ? -29.693 -6.421 12.458 1.00 83.56 96 GLY A O 1
ATOM 720 N N . LEU A 1 97 ? -28.068 -4.971 11.952 1.00 87.31 97 LEU A N 1
ATOM 721 C CA . LEU A 1 97 ? -28.921 -3.947 11.349 1.00 87.31 97 LEU A CA 1
ATOM 722 C C . LEU A 1 97 ? -29.586 -4.445 10.064 1.00 87.31 97 LEU A C 1
ATOM 724 O O . LEU A 1 97 ? -30.770 -4.188 9.851 1.00 87.31 97 LEU A O 1
ATOM 728 N N . MET A 1 98 ? -28.865 -5.204 9.239 1.00 91.31 98 MET A N 1
ATOM 729 C CA . MET A 1 98 ? -29.413 -5.824 8.037 1.00 91.31 98 MET A CA 1
ATOM 730 C C . MET A 1 98 ? -30.489 -6.855 8.392 1.00 91.31 98 MET A C 1
ATOM 732 O O . MET A 1 98 ? -31.569 -6.832 7.807 1.00 91.31 98 MET A O 1
ATOM 736 N N . LEU A 1 99 ? -30.250 -7.711 9.390 1.00 92.25 99 LEU A N 1
ATOM 737 C CA . LEU A 1 99 ? -31.235 -8.679 9.878 1.00 92.25 99 LEU A CA 1
ATOM 738 C C . LEU A 1 99 ? -32.466 -7.989 10.474 1.00 92.25 99 LEU A C 1
ATOM 740 O O . LEU A 1 99 ? -33.587 -8.391 10.166 1.00 92.25 99 LEU A O 1
ATOM 744 N N . ILE A 1 100 ? -32.281 -6.926 11.264 1.00 92.12 100 ILE A N 1
ATOM 745 C CA . ILE A 1 100 ? -33.384 -6.114 11.802 1.00 92.12 100 ILE A CA 1
ATOM 746 C C . ILE A 1 100 ? -34.188 -5.476 10.660 1.00 92.12 100 ILE A C 1
ATOM 748 O O . ILE A 1 100 ? -35.420 -5.525 10.672 1.00 92.12 100 ILE A O 1
ATOM 752 N N . GLY A 1 101 ? -33.515 -4.930 9.644 1.00 92.81 101 GLY A N 1
ATOM 753 C CA . GLY A 1 101 ? -34.154 -4.366 8.456 1.00 92.81 101 GLY A CA 1
ATOM 754 C C . GLY A 1 101 ? -34.978 -5.400 7.684 1.00 92.81 101 GLY A C 1
ATOM 755 O O . GLY A 1 101 ? -36.146 -5.156 7.374 1.00 92.81 101 GLY A O 1
ATOM 756 N N . LEU A 1 102 ? -34.414 -6.586 7.437 1.00 95.31 102 LEU A N 1
ATOM 757 C CA . LEU A 1 102 ? -35.101 -7.693 6.762 1.00 95.31 102 LEU A CA 1
ATOM 758 C C . LEU A 1 102 ? -36.316 -8.189 7.561 1.00 95.31 102 LEU A C 1
ATOM 760 O O . LEU A 1 102 ? -37.38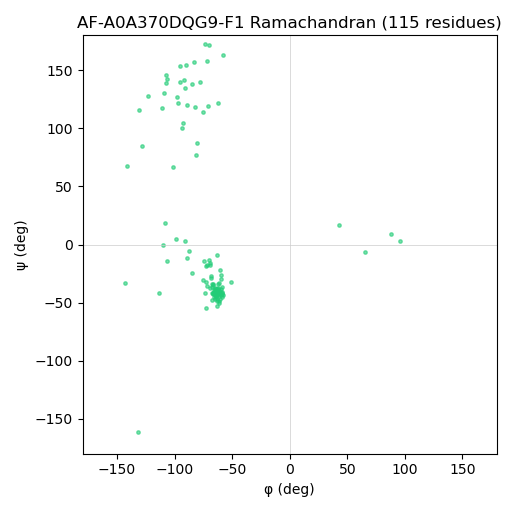9 -8.382 6.986 1.00 95.31 102 LEU A O 1
ATOM 764 N N . LEU A 1 103 ? -36.191 -8.326 8.885 1.00 95.19 103 LEU A N 1
ATOM 765 C CA . LEU A 1 103 ? -37.308 -8.645 9.784 1.00 95.19 103 LEU A CA 1
ATOM 766 C C . LEU A 1 103 ? -38.430 -7.603 9.689 1.00 95.19 103 LEU A C 1
ATOM 768 O O . LEU A 1 103 ? -39.601 -7.972 9.583 1.00 95.19 103 LEU A O 1
ATOM 772 N N . GLY A 1 104 ? -38.084 -6.314 9.660 1.00 93.81 104 GLY A N 1
ATOM 773 C CA . GL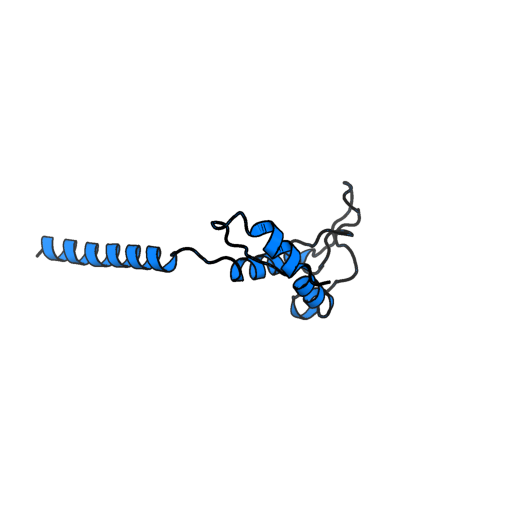Y A 1 104 ? -39.041 -5.222 9.472 1.00 93.81 104 GLY A CA 1
ATOM 774 C C . GLY A 1 104 ? -39.822 -5.329 8.157 1.00 93.81 104 GLY A C 1
ATOM 775 O O . GLY A 1 104 ? -41.046 -5.175 8.156 1.00 93.81 104 GLY A O 1
ATOM 776 N N . VAL A 1 105 ? -39.150 -5.669 7.051 1.00 94.12 105 VAL A N 1
ATOM 777 C CA . VAL A 1 105 ? -39.794 -5.897 5.744 1.00 94.12 105 VAL A CA 1
ATOM 778 C C . VAL A 1 105 ? -40.763 -7.080 5.804 1.00 94.12 105 VAL A C 1
ATOM 780 O O . VAL A 1 105 ? -41.903 -6.965 5.352 1.00 94.12 105 VAL A O 1
ATOM 783 N N . VAL A 1 106 ? -40.343 -8.208 6.382 1.00 93.56 106 VAL A N 1
ATOM 784 C CA . VAL A 1 106 ? -4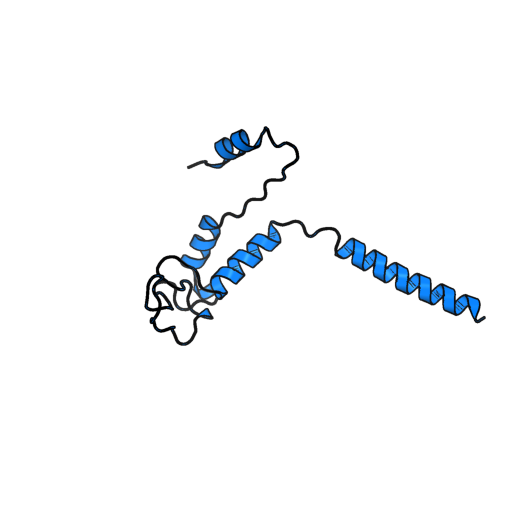1.171 -9.420 6.494 1.00 93.56 106 VAL A CA 1
ATOM 785 C C . VAL A 1 106 ? -42.427 -9.150 7.326 1.00 93.56 106 VAL A C 1
ATOM 787 O O . VAL A 1 106 ? -43.540 -9.413 6.866 1.00 93.56 106 VAL A O 1
ATOM 790 N N . ILE A 1 107 ? -42.274 -8.555 8.512 1.00 91.81 107 ILE A N 1
ATOM 791 C CA . ILE A 1 107 ? -43.396 -8.203 9.395 1.00 91.81 107 ILE A CA 1
ATOM 792 C C . ILE A 1 107 ? -44.342 -7.207 8.707 1.00 91.81 107 ILE A C 1
ATOM 794 O O . ILE A 1 107 ? -45.563 -7.360 8.787 1.00 91.81 107 ILE A O 1
ATOM 798 N N . GLY A 1 108 ? -43.809 -6.219 7.981 1.00 84.06 108 GLY A N 1
ATOM 799 C CA . GLY A 1 108 ? -44.607 -5.271 7.201 1.00 84.06 108 GLY A CA 1
ATOM 800 C C . GLY A 1 108 ? -45.485 -5.948 6.142 1.00 84.06 108 GLY A C 1
ATOM 801 O O . GLY A 1 108 ? -46.662 -5.611 6.013 1.00 84.06 108 GLY A O 1
ATOM 802 N N . ARG A 1 109 ? -44.958 -6.957 5.434 1.00 79.25 109 ARG A N 1
ATOM 803 C CA . ARG A 1 109 ? -45.717 -7.716 4.422 1.00 79.25 109 ARG A CA 1
ATOM 804 C C . ARG A 1 109 ? -46.854 -8.536 5.030 1.00 79.25 109 ARG A C 1
ATOM 806 O O . ARG A 1 109 ? -47.950 -8.541 4.476 1.00 79.25 109 ARG A O 1
ATOM 813 N N . PHE A 1 110 ? -46.621 -9.182 6.173 1.00 72.25 110 PHE A N 1
ATOM 814 C CA . PHE A 1 110 ? -47.663 -9.947 6.867 1.00 72.25 110 PHE A CA 1
ATOM 815 C C . PHE A 1 110 ? -48.781 -9.053 7.419 1.00 72.25 110 PHE A C 1
ATOM 817 O O . PHE A 1 110 ? -49.949 -9.432 7.360 1.00 72.25 110 PHE A O 1
ATOM 824 N N . ARG A 1 111 ? -48.457 -7.839 7.884 1.00 68.00 111 ARG A N 1
ATOM 825 C CA . ARG A 1 111 ? -49.463 -6.863 8.336 1.00 68.00 111 ARG A CA 1
ATOM 826 C C . ARG A 1 111 ? -50.360 -6.362 7.199 1.00 68.00 111 ARG A C 1
ATOM 828 O O . ARG A 1 111 ? -51.561 -6.247 7.403 1.00 68.00 111 ARG A O 1
ATOM 835 N N . ILE A 1 112 ? -49.807 -6.091 6.013 1.00 62.78 112 ILE A N 1
ATOM 836 C CA . ILE A 1 112 ? -50.587 -5.632 4.846 1.00 62.78 112 ILE A CA 1
ATOM 837 C C . ILE A 1 112 ? -51.526 -6.736 4.342 1.00 62.78 112 ILE A C 1
ATOM 839 O O . ILE A 1 112 ? -52.685 -6.462 4.047 1.00 62.78 112 ILE A O 1
ATOM 843 N N . ALA A 1 113 ? -51.057 -7.985 4.288 1.00 60.88 113 ALA A N 1
ATOM 844 C CA . ALA A 1 113 ? -51.882 -9.114 3.859 1.00 60.88 113 ALA A CA 1
ATOM 845 C C . ALA A 1 113 ? -53.092 -9.345 4.784 1.00 60.88 113 ALA A C 1
ATOM 847 O O . ALA A 1 113 ? -54.184 -9.627 4.304 1.00 60.88 113 ALA A O 1
ATOM 848 N N . TRP A 1 114 ? -52.915 -9.167 6.097 1.00 55.84 114 TRP A N 1
ATOM 849 C CA . TRP A 1 114 ? -53.983 -9.347 7.083 1.00 55.84 114 TRP A CA 1
ATOM 850 C C . TRP A 1 114 ? -55.034 -8.221 7.070 1.00 55.84 114 TRP A C 1
ATOM 852 O O . TRP A 1 114 ? -56.204 -8.485 7.296 1.00 55.84 114 TRP A O 1
ATOM 862 N N . VAL A 1 115 ? -54.658 -6.974 6.756 1.00 65.75 115 VAL A N 1
ATOM 863 C CA . VAL A 1 115 ? -55.601 -5.831 6.690 1.00 65.75 115 VAL A CA 1
ATOM 864 C C . VAL A 1 115 ? -56.520 -5.882 5.456 1.00 65.75 115 VAL A C 1
ATOM 866 O O . VAL A 1 115 ? -57.561 -5.229 5.434 1.00 65.75 115 VAL A O 1
ATOM 869 N N . HIS A 1 116 ? -56.155 -6.655 4.432 1.00 56.31 116 HIS A N 1
ATOM 870 C CA . HIS A 1 116 ? -56.912 -6.800 3.184 1.00 56.31 116 HIS A CA 1
ATOM 871 C C . HIS A 1 116 ? -57.615 -8.168 3.030 1.00 56.31 116 HIS A C 1
ATOM 873 O O . HIS A 1 116 ? -57.981 -8.528 1.911 1.00 56.31 116 HIS A O 1
ATOM 879 N N . SER A 1 117 ? -57.805 -8.919 4.124 1.00 53.44 117 SER A N 1
ATOM 880 C CA . SER A 1 117 ? -58.623 -10.152 4.182 1.00 53.44 117 SER A CA 1
ATOM 881 C C . SER A 1 117 ? -59.844 -9.962 5.076 1.00 53.44 117 SER A C 1
ATOM 883 O O . SER A 1 117 ? -60.858 -10.636 4.795 1.00 53.44 117 SER A O 1
#

Mean predicted aligned error: 9.32 Å

Organism: NCBI:txid2200908

InterPro domains:
  IPR013424 PEP-CTERM protein-sorting domain [PF07589] (89-111)
  IPR013424 PEP-CTERM protein-sorting domain [TIGR02595] (89-110)
  IPR036514 SGNH hydrolase superfamily [G3DSA:3.40.50.1110] (4-97)
  IPR051058 GDSL Esterase/Lipase Enzyme [PTHR45648] (15-86)

Solvent-accessible surface area (backbone atoms only — not comparable to full-atom values): 7033 Å² total; per-residue (Å²): 130,83,61,62,66,61,51,52,63,70,47,60,86,48,79,89,61,86,88,78,80,77,64,60,66,64,50,49,52,52,45,70,73,45,33,61,88,77,63,26,82,33,80,83,57,49,30,32,73,34,75,94,52,86,90,55,52,71,50,96,58,51,61,32,19,40,24,29,25,94,82,46,61,15,70,49,44,47,49,55,55,46,54,57,48,51,76,63,48,82,79,77,56,57,68,56,54,50,52,52,51,52,50,51,52,53,54,51,52,55,52,56,56,60,78,76,110

Radius of gyration: 23.62 Å; Cα contacts (8 Å, |Δi|>4): 88; chains: 1; bounding box: 71×31×49 Å